Protein AF-A0AAE5TGL4-F1 (afdb_monomer)

Organism: Avibacterium paragallinarum (NCBI:txid728)

Secondary structure (DSSP, 8-state):
---HHHHHHHHHHHHTT-S--TTHHHHHHHTTTTT----HHHHHHHHHHHHHHT--TTTTTEEEEEETTEEEEEE-HHHHHHHHHHSTTEEEEEEEEETTTEEEEEEEETT-SS-EEEEEEHHHH--SSHHHHH-HHHHHHHHHHHHHHHHHHT----

Structure (mmCIF, N/CA/C/O backbone):
data_AF-A0AAE5TGL4-F1
#
_entry.id   AF-A0AAE5TGL4-F1
#
loop_
_atom_site.group_PDB
_atom_site.id
_atom_site.type_symbol
_atom_site.label_atom_id
_atom_site.label_alt_id
_atom_site.label_comp_id
_atom_site.label_asym_id
_atom_site.label_entity_id
_atom_site.label_seq_id
_atom_site.pdbx_PDB_ins_code
_atom_site.Cartn_x
_atom_site.Cartn_y
_atom_site.Cartn_z
_atom_site.occupancy
_atom_site.B_iso_or_equiv
_atom_site.auth_seq_id
_atom_site.auth_comp_id
_atom_site.auth_asym_id
_atom_site.auth_atom_id
_atom_site.pdbx_PDB_model_num
ATOM 1 N N . MET A 1 1 ? -27.652 4.569 21.104 1.00 47.53 1 MET A N 1
ATOM 2 C CA . MET A 1 1 ? -27.140 4.429 19.725 1.00 47.53 1 MET A CA 1
ATOM 3 C C . MET A 1 1 ? -25.639 4.242 19.809 1.00 47.53 1 MET A C 1
ATOM 5 O O . MET A 1 1 ? -24.984 5.103 20.381 1.00 47.53 1 MET A O 1
ATOM 9 N N . THR A 1 2 ? -25.118 3.120 19.321 1.00 63.53 2 THR A N 1
ATOM 10 C CA . THR A 1 2 ? -23.673 2.848 19.286 1.00 63.53 2 THR A CA 1
ATOM 11 C C . THR A 1 2 ? -23.030 3.714 18.207 1.00 63.53 2 THR A C 1
ATOM 13 O O . THR A 1 2 ? -23.541 3.768 17.088 1.00 63.53 2 THR A O 1
ATOM 16 N N . THR A 1 3 ? -21.946 4.422 18.520 1.00 82.38 3 THR A N 1
ATOM 17 C CA . THR A 1 3 ? -21.256 5.259 17.525 1.00 82.38 3 THR A CA 1
ATOM 18 C C . THR A 1 3 ? -20.436 4.398 16.556 1.00 82.38 3 THR A C 1
ATOM 20 O O . THR A 1 3 ? -20.069 3.257 16.862 1.00 82.38 3 THR A O 1
ATOM 23 N N . ALA A 1 4 ? -20.117 4.934 15.371 1.00 81.06 4 ALA A N 1
ATOM 24 C CA . ALA A 1 4 ? -19.224 4.263 14.419 1.00 81.06 4 ALA A CA 1
ATOM 25 C C . ALA A 1 4 ? -17.863 3.943 15.061 1.00 81.06 4 ALA A C 1
ATOM 27 O O . ALA A 1 4 ? -17.344 2.839 14.899 1.00 81.06 4 ALA A O 1
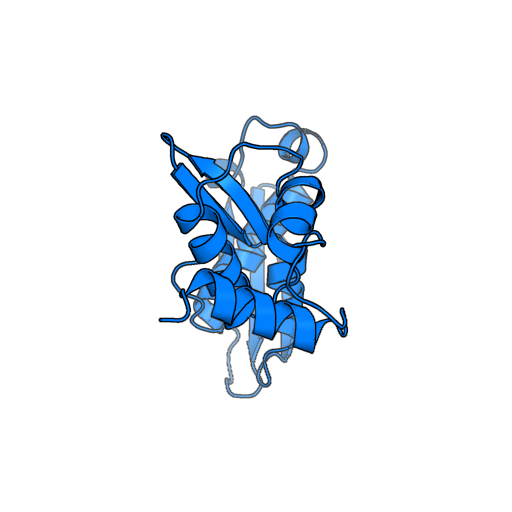ATOM 28 N N . LEU A 1 5 ? -17.347 4.876 15.870 1.00 80.19 5 LEU A N 1
ATOM 29 C CA . LEU A 1 5 ? -16.120 4.698 16.634 1.00 80.19 5 LEU A CA 1
ATOM 30 C C . LEU A 1 5 ? -16.214 3.505 17.594 1.00 80.19 5 LEU A C 1
ATOM 32 O O . LEU A 1 5 ? -15.365 2.627 17.516 1.00 80.19 5 LEU A O 1
ATOM 36 N N . GLN A 1 6 ? -17.269 3.418 18.415 1.00 82.12 6 GLN A N 1
ATOM 37 C CA . GLN A 1 6 ? -17.484 2.288 19.336 1.00 82.12 6 GLN A CA 1
ATOM 38 C C . GLN A 1 6 ? -17.527 0.937 18.606 1.00 82.12 6 GLN A C 1
ATOM 40 O O . GLN A 1 6 ? -16.973 -0.055 19.074 1.00 82.12 6 GLN A O 1
ATOM 45 N N . THR A 1 7 ? -18.158 0.889 17.431 1.00 85.19 7 THR A N 1
ATOM 46 C CA . THR A 1 7 ? -18.231 -0.344 16.633 1.00 85.19 7 THR A CA 1
ATOM 47 C C . THR A 1 7 ? -16.853 -0.763 16.115 1.00 85.19 7 THR A C 1
ATOM 49 O O . THR A 1 7 ? -16.492 -1.937 16.187 1.00 85.19 7 THR A O 1
ATOM 52 N N . LEU A 1 8 ? -16.066 0.185 15.598 1.00 83.19 8 LEU A N 1
ATOM 53 C CA . LEU A 1 8 ? -14.728 -0.086 15.067 1.00 83.19 8 LEU A CA 1
ATOM 54 C C . LEU A 1 8 ? -13.736 -0.460 16.170 1.00 83.19 8 LEU A C 1
ATOM 56 O O . LEU A 1 8 ? -12.926 -1.364 15.976 1.00 83.19 8 LEU A O 1
ATOM 60 N N . THR A 1 9 ? -13.821 0.182 17.335 1.00 82.56 9 THR A N 1
ATOM 61 C CA . THR A 1 9 ? -12.974 -0.144 18.486 1.00 82.56 9 THR A CA 1
ATOM 62 C C . THR A 1 9 ? -13.277 -1.532 19.039 1.00 82.56 9 THR A C 1
ATOM 64 O O . THR A 1 9 ? -12.346 -2.232 19.421 1.00 82.56 9 THR A O 1
ATOM 67 N N . ASN A 1 10 ? -14.543 -1.966 19.029 1.00 85.00 10 ASN A N 1
ATOM 68 C CA . ASN A 1 10 ? -14.915 -3.328 19.429 1.00 85.00 10 ASN A CA 1
ATOM 69 C C . ASN A 1 10 ? -14.336 -4.372 18.471 1.00 85.00 10 ASN A C 1
ATOM 71 O O . ASN A 1 10 ? -13.672 -5.300 18.918 1.00 85.00 10 ASN A O 1
ATOM 75 N N . LYS A 1 11 ? -14.497 -4.178 17.155 1.00 85.38 11 LYS A N 1
ATOM 76 C CA . LYS A 1 11 ? -13.911 -5.077 16.146 1.00 85.38 11 LYS A CA 1
ATOM 77 C C . LYS A 1 11 ? -12.392 -5.178 16.271 1.00 85.38 11 LYS A C 1
ATOM 79 O O . LYS A 1 11 ? -11.831 -6.260 16.127 1.00 85.38 11 LYS A O 1
ATOM 84 N N . LEU A 1 12 ? -11.725 -4.052 16.533 1.00 83.88 12 LEU A N 1
ATOM 85 C CA . LEU A 1 12 ? -10.281 -4.031 16.751 1.00 83.88 12 LEU A CA 1
ATOM 86 C C . LEU A 1 12 ? -9.905 -4.795 18.029 1.00 83.88 12 LEU A C 1
ATOM 88 O O . LEU A 1 12 ? -8.999 -5.622 17.992 1.00 83.88 12 LEU A O 1
ATOM 92 N N . ALA A 1 13 ? -10.617 -4.556 19.134 1.00 85.00 13 ALA A N 1
ATOM 93 C CA . ALA A 1 13 ? -10.385 -5.244 20.402 1.00 85.00 13 ALA A CA 1
ATOM 94 C C . ALA A 1 13 ? -10.566 -6.763 20.278 1.00 85.00 13 ALA A C 1
ATOM 96 O O . ALA A 1 13 ? -9.734 -7.508 20.786 1.00 85.00 13 ALA A O 1
ATOM 97 N N . GLU A 1 14 ? -11.611 -7.217 19.582 1.00 86.31 14 GLU A N 1
ATOM 98 C CA . GLU A 1 14 ? -11.853 -8.637 19.305 1.00 86.31 14 GLU A CA 1
ATOM 99 C C . GLU A 1 14 ? -10.725 -9.238 18.464 1.00 86.31 14 GLU A C 1
ATOM 101 O O . GLU A 1 14 ? -10.176 -10.277 18.819 1.00 86.31 14 GLU A O 1
ATOM 106 N N . ARG A 1 15 ? -10.324 -8.558 17.383 1.00 84.75 15 ARG A N 1
ATOM 107 C CA . ARG A 1 15 ? -9.265 -9.034 16.483 1.00 84.75 15 ARG A CA 1
ATOM 108 C C . ARG A 1 15 ? -7.915 -9.215 17.179 1.00 84.75 15 ARG A C 1
ATOM 110 O O . ARG A 1 15 ? -7.162 -10.106 16.800 1.00 84.75 15 ARG A O 1
ATOM 117 N N . PHE A 1 16 ? -7.589 -8.340 18.124 1.00 84.56 16 PHE A N 1
ATOM 118 C CA . PHE A 1 16 ? -6.323 -8.369 18.861 1.00 84.56 16 PHE A CA 1
ATOM 119 C C . PHE A 1 16 ? -6.466 -8.947 20.274 1.00 84.56 16 PHE A C 1
ATOM 121 O O . PHE A 1 16 ? -5.559 -8.779 21.085 1.00 84.56 16 PHE A O 1
ATOM 128 N N . GLU A 1 17 ? -7.593 -9.606 20.568 1.00 84.25 17 GLU A N 1
ATOM 129 C CA . GLU A 1 17 ? -7.850 -10.308 21.832 1.00 84.25 17 GLU A CA 1
ATOM 130 C C . GLU A 1 17 ? -7.629 -9.434 23.084 1.00 84.25 17 GLU A C 1
ATOM 132 O O . GLU A 1 17 ? -7.169 -9.889 24.128 1.00 84.25 17 GLU A O 1
ATOM 137 N N . MET A 1 18 ? -7.981 -8.147 23.006 1.00 80.75 18 MET A N 1
ATOM 138 C CA . MET A 1 18 ? -7.714 -7.167 24.071 1.00 80.75 18 MET A CA 1
ATOM 139 C C . MET A 1 18 ? -8.663 -7.273 25.275 1.00 80.75 18 MET A C 1
ATOM 141 O O . MET A 1 18 ? -8.493 -6.562 26.266 1.00 80.75 18 MET A O 1
ATOM 145 N N . GLY A 1 19 ? -9.692 -8.118 25.193 1.00 77.50 19 GLY A N 1
ATOM 146 C CA . GLY A 1 19 ? -10.699 -8.328 26.237 1.00 77.50 19 GLY A CA 1
ATOM 147 C C . GLY A 1 19 ? -11.728 -7.197 26.370 1.00 77.50 19 GLY A C 1
ATOM 148 O O . GLY A 1 19 ? -12.923 -7.474 26.380 1.00 77.50 19 GLY A O 1
ATOM 149 N N . SER A 1 20 ? -11.298 -5.931 26.436 1.00 76.38 20 SER A N 1
ATOM 150 C CA . SER A 1 20 ? -12.179 -4.754 26.509 1.00 76.38 20 SER A CA 1
ATOM 151 C C . SER A 1 20 ? -11.736 -3.644 25.553 1.00 76.38 20 SER A C 1
ATOM 153 O O . SER A 1 20 ? -10.548 -3.373 25.383 1.00 76.38 20 SER A O 1
ATOM 155 N N . SER A 1 21 ? -12.712 -2.968 24.947 1.00 78.62 21 SER A N 1
ATOM 156 C CA . SER A 1 21 ? -12.516 -1.803 24.076 1.00 78.62 21 SER A CA 1
ATOM 157 C C . SER A 1 21 ? -12.608 -0.462 24.813 1.00 78.62 21 SER A C 1
ATOM 159 O O . SER A 1 21 ? -12.386 0.582 24.200 1.00 78.62 21 SER A O 1
ATOM 161 N N . GLU A 1 22 ? -12.914 -0.468 26.115 1.00 78.06 22 GLU A N 1
ATOM 162 C CA . GLU A 1 22 ? -13.256 0.735 26.888 1.00 78.06 22 GLU A CA 1
ATOM 163 C C . GLU A 1 22 ? -12.133 1.784 26.891 1.00 78.06 22 GLU A C 1
ATOM 165 O O . GLU A 1 22 ? -12.390 2.973 26.711 1.00 78.06 22 GLU A O 1
ATOM 170 N N . ASN A 1 23 ? -10.879 1.332 27.001 1.00 79.12 23 ASN A N 1
ATOM 171 C CA . ASN A 1 23 ? -9.690 2.193 27.002 1.00 79.12 23 ASN A CA 1
ATOM 172 C C . ASN A 1 23 ? -8.981 2.268 25.642 1.00 79.12 23 ASN A C 1
ATOM 174 O O . ASN A 1 23 ? -7.934 2.903 25.509 1.00 79.12 23 ASN A O 1
ATOM 178 N N . LEU A 1 24 ? -9.520 1.601 24.621 1.00 82.56 24 LEU A N 1
ATOM 179 C CA . LEU A 1 24 ? -8.851 1.438 23.336 1.00 82.56 24 LEU A CA 1
ATOM 180 C C . LEU A 1 24 ? -8.636 2.771 22.591 1.00 82.56 24 LEU A C 1
ATOM 182 O O . LEU A 1 24 ? -7.538 2.963 22.063 1.00 82.56 24 LEU A O 1
ATOM 186 N N . PRO A 1 25 ? -9.581 3.736 22.585 1.00 81.00 25 PRO A N 1
ATOM 187 C CA . PRO A 1 25 ? -9.326 5.069 22.037 1.00 81.00 2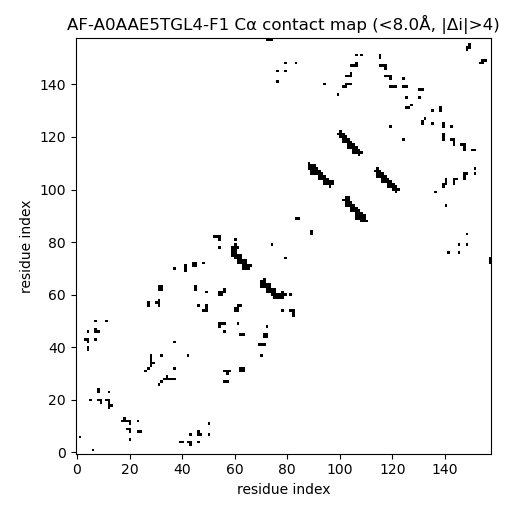5 PRO A CA 1
ATOM 188 C C . PRO A 1 25 ? -8.148 5.785 22.711 1.00 81.00 25 PRO A C 1
ATOM 190 O O . PRO A 1 25 ? -7.320 6.387 22.030 1.00 81.00 25 PRO A O 1
ATOM 193 N N . GLN A 1 26 ? -8.039 5.701 24.039 1.00 81.94 26 GLN A N 1
ATOM 194 C CA . GLN A 1 26 ? -6.967 6.319 24.821 1.00 81.94 26 GLN A CA 1
ATOM 195 C C . GLN A 1 26 ? -5.627 5.644 24.532 1.00 81.94 26 GLN A C 1
ATOM 197 O O . GLN A 1 26 ? -4.629 6.329 24.303 1.00 81.94 26 GLN A O 1
ATOM 202 N N . THR A 1 27 ? -5.605 4.310 24.470 1.00 83.19 27 THR A N 1
ATOM 203 C CA . THR A 1 27 ? -4.416 3.548 24.081 1.00 83.19 27 THR A CA 1
ATOM 204 C C . THR A 1 27 ? -3.962 3.922 22.675 1.00 83.19 27 THR A C 1
ATOM 206 O O . THR A 1 27 ? -2.773 4.171 22.476 1.00 83.19 27 THR A O 1
ATOM 209 N N . LEU A 1 28 ? -4.878 4.021 21.706 1.00 81.94 28 LEU A N 1
ATOM 210 C CA . LEU A 1 28 ? -4.559 4.460 20.346 1.00 81.94 28 LEU A CA 1
ATOM 211 C C . LEU A 1 28 ? -3.973 5.875 20.343 1.00 81.94 28 LEU A C 1
ATOM 213 O O . LEU A 1 28 ? -2.913 6.080 19.753 1.00 81.94 28 LEU A O 1
ATOM 217 N N . MET A 1 29 ? -4.595 6.832 21.040 1.00 81.06 29 MET A N 1
ATOM 218 C CA . MET A 1 29 ? -4.074 8.203 21.139 1.00 81.06 29 MET A CA 1
ATOM 219 C C . MET A 1 29 ? -2.648 8.240 21.702 1.00 81.06 29 MET A C 1
ATOM 221 O O . MET A 1 29 ? -1.773 8.894 21.132 1.00 81.06 29 MET A O 1
ATOM 225 N N . ALA A 1 30 ? -2.393 7.505 22.787 1.00 78.88 30 ALA A N 1
ATOM 226 C CA . ALA A 1 30 ? -1.088 7.475 23.443 1.00 78.88 30 ALA A CA 1
ATOM 227 C C . ALA A 1 30 ? 0.003 6.798 22.595 1.00 78.88 30 ALA A C 1
ATOM 229 O O . ALA A 1 30 ? 1.173 7.159 22.698 1.00 78.88 30 ALA A O 1
ATOM 230 N N . THR A 1 31 ? -0.366 5.830 21.752 1.00 80.00 31 THR A N 1
ATOM 231 C CA . THR A 1 31 ? 0.592 4.986 21.021 1.00 80.00 31 THR A CA 1
ATOM 232 C C . THR A 1 31 ? 0.589 5.269 19.518 1.00 80.00 31 THR A C 1
ATOM 234 O O . THR A 1 31 ? 1.502 5.931 19.023 1.00 80.00 31 THR A O 1
ATOM 237 N N . ALA A 1 32 ? -0.447 4.834 18.797 1.00 77.75 32 ALA A N 1
ATOM 238 C CA . ALA A 1 32 ? -0.591 4.971 17.346 1.00 77.75 32 ALA A CA 1
ATOM 239 C C . ALA A 1 32 ? -0.533 6.436 16.871 1.00 77.75 32 ALA A C 1
ATOM 241 O O . ALA A 1 32 ? 0.082 6.737 15.848 1.00 77.75 32 ALA A O 1
ATOM 242 N N . PHE A 1 33 ? -1.109 7.361 17.646 1.00 75.88 33 PHE A N 1
ATOM 243 C CA . PHE A 1 33 ? -1.116 8.797 17.334 1.00 75.88 33 PHE A CA 1
ATOM 244 C C . PHE A 1 33 ? -0.058 9.606 18.095 1.00 75.88 33 PHE A C 1
ATOM 246 O O . PHE A 1 33 ? 0.020 10.822 17.928 1.00 75.88 33 PHE A O 1
ATOM 253 N N . ARG A 1 34 ? 0.777 8.954 18.918 1.00 75.62 34 ARG A N 1
ATOM 254 C CA . ARG A 1 34 ? 1.903 9.570 19.650 1.00 75.62 34 ARG A CA 1
ATOM 255 C C . ARG A 1 34 ? 1.525 10.843 20.424 1.00 75.62 34 ARG A C 1
ATOM 257 O O . ARG A 1 34 ? 2.285 11.810 20.439 1.00 75.62 34 ARG A 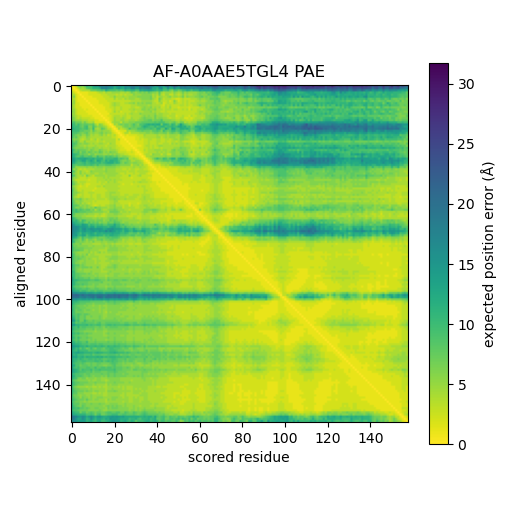O 1
ATOM 264 N N . GLY A 1 35 ? 0.342 10.859 21.034 1.00 67.00 35 GLY A N 1
ATOM 265 C CA . GLY A 1 35 ? -0.146 11.986 21.830 1.00 67.00 35 GLY A CA 1
ATOM 266 C C . GLY A 1 35 ? -0.609 13.201 21.019 1.00 67.00 35 GLY A C 1
ATOM 267 O O . GLY A 1 35 ? -0.781 14.274 21.592 1.00 67.00 35 GLY A O 1
ATOM 268 N N . GLN A 1 36 ? -0.812 13.071 19.703 1.00 72.50 36 GLN A N 1
ATOM 269 C CA . GLN A 1 36 ? -1.447 14.125 18.910 1.00 72.50 36 GLN A CA 1
ATOM 270 C C . GLN A 1 36 ? -2.931 14.268 19.277 1.00 72.50 36 GLN A C 1
ATOM 272 O O . GLN A 1 36 ? -3.629 13.274 19.483 1.00 72.50 36 GLN A O 1
ATOM 277 N N . ASN A 1 37 ? -3.423 15.511 19.317 1.00 72.88 37 ASN A N 1
ATOM 278 C CA . ASN A 1 37 ? -4.848 15.789 19.492 1.00 72.88 37 ASN A CA 1
ATOM 279 C C . ASN A 1 37 ? -5.603 15.405 18.215 1.00 72.88 37 ASN A C 1
ATOM 281 O O . ASN A 1 37 ? -5.540 16.109 17.208 1.00 72.88 37 ASN A O 1
ATOM 285 N N . VAL A 1 38 ? -6.302 14.276 18.278 1.00 77.31 38 VAL A N 1
ATOM 286 C CA . VAL A 1 38 ? -7.041 13.669 17.169 1.00 77.31 38 VAL A CA 1
ATOM 287 C C . VAL A 1 38 ? -8.527 13.717 17.491 1.00 77.31 38 VAL A C 1
ATOM 289 O O . VAL A 1 38 ? -8.938 13.294 18.571 1.00 77.31 38 VAL A O 1
ATOM 292 N N . SER A 1 39 ? -9.348 14.226 16.572 1.00 82.75 39 SER A N 1
ATOM 293 C CA . SER A 1 39 ? -10.800 14.220 16.774 1.00 82.75 39 SE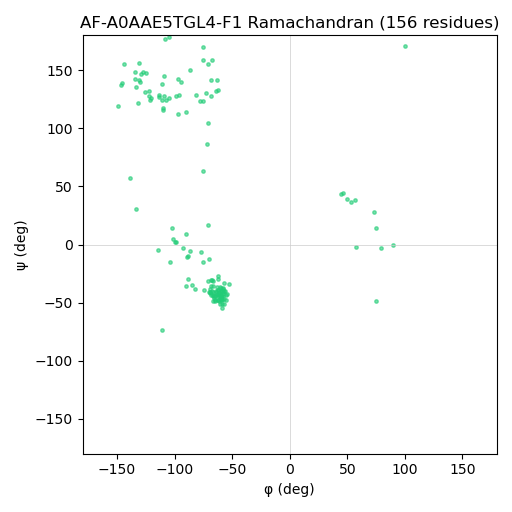R A CA 1
ATOM 294 C C . SER A 1 39 ? -11.373 12.795 16.670 1.00 82.75 39 SER A C 1
ATOM 296 O O . SER A 1 39 ? -10.804 11.945 15.976 1.00 82.75 39 SER A O 1
ATOM 298 N N . PRO A 1 40 ? -12.530 12.505 17.295 1.00 82.44 40 PRO A N 1
ATOM 299 C CA . PRO A 1 40 ? -13.207 11.217 17.128 1.00 82.44 40 PRO A CA 1
ATOM 300 C C . PRO A 1 40 ? -13.457 10.836 15.658 1.00 82.44 40 PRO A C 1
ATOM 302 O O . PRO A 1 40 ? -13.357 9.661 15.300 1.00 82.44 40 PRO A O 1
ATOM 305 N N . ASP A 1 41 ? -13.716 11.816 14.790 1.00 83.12 41 ASP A N 1
ATOM 306 C CA . ASP A 1 41 ? -13.934 11.595 13.355 1.00 83.12 41 ASP A CA 1
ATOM 307 C C . ASP A 1 41 ? -12.643 11.181 12.638 1.00 83.12 41 ASP A C 1
ATOM 309 O O . ASP A 1 41 ? -12.642 10.264 11.817 1.00 83.12 41 ASP A O 1
ATOM 313 N N . GLN A 1 42 ? -11.517 11.803 12.992 1.00 82.44 42 GLN A N 1
ATOM 314 C CA . GLN A 1 42 ? -10.197 11.452 12.463 1.00 82.44 42 GLN A CA 1
ATOM 315 C C . GLN A 1 42 ? -9.756 10.052 12.914 1.00 82.44 42 GLN A C 1
ATOM 317 O O . GLN A 1 42 ? -9.237 9.272 12.114 1.00 82.44 42 GLN A O 1
ATOM 322 N N . MET A 1 43 ? -10.012 9.710 14.181 1.00 85.25 43 MET A N 1
ATOM 323 C CA . MET A 1 43 ? -9.808 8.363 14.723 1.00 85.25 43 MET A CA 1
ATOM 324 C C . MET A 1 43 ? -10.649 7.336 13.957 1.00 85.25 43 MET A C 1
ATOM 326 O O . MET A 1 43 ? -10.147 6.293 13.540 1.00 85.25 43 MET A O 1
ATOM 330 N N . THR A 1 44 ? -11.923 7.659 13.724 1.00 86.25 44 THR A N 1
ATOM 331 C CA . THR A 1 44 ? -12.846 6.819 12.954 1.00 86.25 44 THR A CA 1
ATOM 332 C C . THR A 1 44 ? -12.322 6.599 11.537 1.00 86.25 44 THR A C 1
ATOM 334 O O . THR A 1 44 ? -12.267 5.456 11.094 1.00 86.25 44 THR A O 1
ATOM 337 N N . ALA A 1 45 ? -11.862 7.647 10.846 1.00 84.88 45 ALA A N 1
ATOM 338 C CA . ALA A 1 45 ? -11.310 7.533 9.496 1.00 84.88 45 ALA A CA 1
ATOM 339 C C . ALA A 1 45 ? -10.105 6.575 9.425 1.00 84.88 45 ALA A C 1
ATOM 341 O O . ALA A 1 45 ? -10.056 5.722 8.537 1.00 84.88 45 ALA A O 1
ATOM 342 N N . LEU A 1 46 ? -9.169 6.655 10.381 1.00 87.94 46 LEU A N 1
ATOM 343 C CA . LEU A 1 46 ? -8.041 5.717 10.461 1.00 87.94 46 LEU A CA 1
ATOM 344 C C . LEU A 1 46 ? -8.526 4.278 10.673 1.00 87.94 46 LEU A C 1
ATOM 346 O O . LEU A 1 46 ? -8.091 3.369 9.966 1.00 87.94 46 LEU A O 1
ATOM 350 N N . LEU A 1 47 ? -9.431 4.070 11.632 1.00 87.94 47 LEU A N 1
ATOM 351 C CA . LEU A 1 47 ? -9.925 2.739 11.978 1.00 87.94 47 LEU A CA 1
ATOM 352 C C . LEU A 1 47 ? -10.771 2.110 10.867 1.00 87.94 47 LEU A C 1
ATOM 354 O O . LEU A 1 47 ? -10.735 0.892 10.712 1.00 87.94 47 LEU A O 1
ATOM 358 N N . VAL A 1 48 ? -11.485 2.906 10.066 1.00 88.50 48 VAL A N 1
ATOM 359 C CA . VAL A 1 48 ? -12.191 2.415 8.872 1.00 88.50 48 VAL A CA 1
ATOM 360 C C . VAL A 1 48 ? -11.196 1.809 7.883 1.00 88.50 48 VAL A C 1
ATOM 362 O O . VAL A 1 48 ? -11.372 0.659 7.483 1.00 88.50 48 VAL A O 1
ATOM 365 N N . VAL A 1 49 ? -10.129 2.538 7.537 1.00 88.19 49 VAL A N 1
ATOM 366 C CA . VAL A 1 49 ? -9.104 2.058 6.593 1.00 88.19 49 VAL A CA 1
ATOM 367 C C . VAL A 1 49 ? -8.359 0.851 7.160 1.00 88.19 49 VAL A C 1
ATOM 369 O O . VAL A 1 49 ? -8.180 -0.150 6.462 1.00 88.19 49 VAL A O 1
ATOM 372 N N . ALA A 1 50 ? -7.977 0.912 8.439 1.00 89.44 50 ALA A N 1
ATOM 373 C CA . ALA A 1 50 ? -7.305 -0.190 9.114 1.00 89.44 50 ALA A CA 1
ATOM 374 C C . ALA A 1 50 ? -8.171 -1.456 9.118 1.00 89.44 50 ALA A C 1
ATOM 376 O O . ALA A 1 50 ? -7.693 -2.533 8.776 1.00 89.44 50 ALA A O 1
ATOM 377 N N . ASN A 1 51 ? -9.464 -1.335 9.423 1.00 89.06 51 ASN A N 1
ATO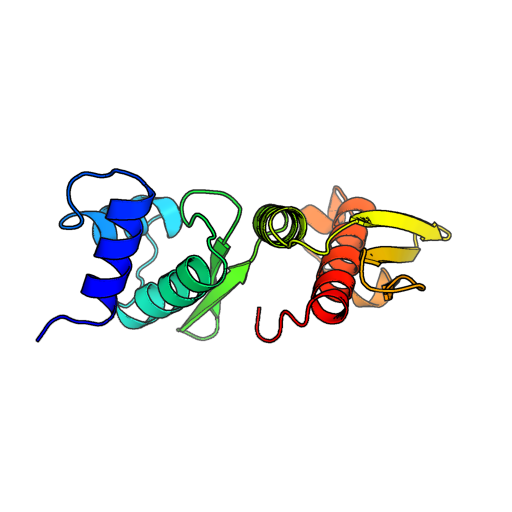M 378 C CA . ASN A 1 51 ? -10.372 -2.474 9.426 1.00 89.06 51 ASN A CA 1
ATOM 379 C C . ASN A 1 51 ? -10.634 -3.019 8.010 1.00 89.06 51 ASN A C 1
ATOM 381 O O . ASN A 1 51 ? -10.643 -4.234 7.830 1.00 89.06 51 ASN A O 1
ATOM 385 N N . GLN A 1 52 ? -10.812 -2.152 7.008 1.00 87.75 52 GLN A N 1
ATOM 386 C CA . GLN A 1 52 ? -11.067 -2.554 5.618 1.00 87.75 52 GLN A CA 1
ATOM 387 C C . GLN A 1 52 ? -9.920 -3.378 5.023 1.00 87.75 52 GLN A C 1
ATOM 389 O O . GLN A 1 52 ? -10.166 -4.358 4.324 1.00 87.75 52 GLN A O 1
ATOM 394 N N . HIS A 1 53 ? -8.678 -2.988 5.307 1.00 88.69 53 HIS A N 1
ATOM 395 C CA . HIS A 1 53 ? -7.481 -3.645 4.771 1.00 88.69 53 HIS A CA 1
ATOM 396 C C . HIS A 1 53 ? -6.800 -4.579 5.771 1.00 88.69 53 HIS A C 1
ATOM 398 O O . HIS A 1 53 ? -5.734 -5.124 5.501 1.00 88.69 53 HIS A O 1
ATOM 404 N N . GLY A 1 54 ? -7.411 -4.754 6.939 1.00 88.88 54 GLY A N 1
ATOM 405 C CA . GLY A 1 54 ? -6.886 -5.562 8.019 1.00 88.88 54 GLY A CA 1
ATOM 406 C C . GLY A 1 54 ? -5.495 -5.163 8.505 1.00 88.88 54 GLY A C 1
ATOM 407 O O . GLY A 1 54 ? -4.705 -6.046 8.832 1.00 88.88 54 GLY A O 1
ATOM 408 N N . LEU A 1 55 ? -5.226 -3.862 8.559 1.00 91.50 55 LEU A N 1
ATOM 409 C CA . LEU A 1 55 ? -3.968 -3.283 9.012 1.00 91.50 55 LEU A CA 1
ATOM 410 C C . LEU A 1 55 ? -3.959 -3.080 10.528 1.00 91.50 55 LEU A C 1
ATOM 412 O O . LEU A 1 55 ? -4.990 -2.809 11.149 1.00 91.50 55 LEU A O 1
ATOM 416 N N . ASN A 1 56 ? -2.772 -3.158 11.116 1.00 88.19 56 ASN A N 1
ATOM 417 C CA . ASN A 1 56 ? -2.548 -2.963 12.537 1.00 88.19 56 ASN A CA 1
ATOM 418 C C . ASN A 1 56 ? -2.086 -1.518 12.843 1.00 88.19 56 ASN A C 1
ATOM 420 O O . ASN A 1 56 ? -0.951 -1.160 12.507 1.00 88.19 56 ASN A O 1
ATOM 424 N N . PRO A 1 57 ? -2.906 -0.701 13.538 1.00 86.81 57 PRO A N 1
ATOM 425 C CA . PRO A 1 57 ? -2.597 0.702 13.835 1.00 86.81 57 PRO A CA 1
ATOM 426 C C . PRO A 1 57 ? -1.471 0.907 14.861 1.00 86.81 57 PRO A C 1
ATOM 428 O O . PRO A 1 57 ? -0.979 2.023 14.998 1.00 86.81 57 PRO A O 1
ATOM 431 N N . TRP A 1 58 ? -1.043 -0.136 15.579 1.00 85.56 58 TRP A N 1
ATOM 432 C CA . TRP A 1 58 ? 0.108 -0.070 16.492 1.00 85.56 58 TRP A CA 1
ATOM 433 C C . TRP A 1 58 ? 1.443 -0.378 15.818 1.00 85.56 58 TRP A C 1
ATOM 435 O O . TRP A 1 58 ? 2.501 -0.198 16.420 1.00 85.56 58 TRP A O 1
ATOM 445 N N . THR A 1 59 ? 1.405 -0.851 14.576 1.00 83.56 59 THR A N 1
ATOM 446 C CA . THR A 1 59 ? 2.598 -1.208 13.807 1.00 83.56 59 THR A CA 1
ATOM 447 C C . THR A 1 59 ? 2.840 -0.198 12.693 1.00 83.56 59 THR A C 1
ATOM 449 O O . THR A 1 59 ? 2.039 0.701 12.452 1.00 83.56 59 THR A O 1
ATOM 452 N N . ASN A 1 60 ? 3.938 -0.366 11.960 1.00 83.88 60 ASN A N 1
ATOM 453 C CA . ASN A 1 60 ? 4.297 0.475 10.819 1.00 83.88 60 ASN A CA 1
ATOM 454 C C . ASN A 1 60 ? 3.406 0.270 9.569 1.00 83.88 60 ASN A C 1
ATOM 456 O O . ASN A 1 60 ? 3.771 0.658 8.456 1.00 83.88 60 ASN A O 1
ATOM 460 N N . GLU A 1 61 ? 2.238 -0.352 9.740 1.00 89.31 61 GLU A N 1
ATOM 461 C CA . GLU A 1 61 ? 1.312 -0.693 8.667 1.00 89.31 61 GLU A CA 1
ATOM 462 C C . GLU A 1 61 ? 0.409 0.481 8.258 1.00 89.31 61 GLU A C 1
ATOM 464 O O . GLU A 1 61 ? 0.163 0.675 7.067 1.00 89.31 61 GLU A O 1
ATOM 469 N N . ILE A 1 62 ? -0.051 1.303 9.206 1.00 90.12 62 ILE A N 1
ATOM 470 C CA . ILE A 1 62 ? -0.888 2.476 8.926 1.00 90.12 62 ILE A CA 1
ATOM 471 C C . ILE A 1 62 ? -0.584 3.608 9.907 1.00 90.12 62 ILE A C 1
ATOM 473 O O . ILE A 1 62 ? -0.411 3.388 11.102 1.00 90.12 62 ILE A O 1
ATOM 477 N N . TYR A 1 63 ? -0.538 4.833 9.395 1.00 85.06 63 TYR A N 1
ATOM 478 C CA . TYR A 1 63 ? -0.229 6.030 10.164 1.00 85.06 63 TYR A CA 1
ATOM 479 C C . TYR A 1 63 ? -1.296 7.097 9.982 1.00 85.06 63 TYR A C 1
ATOM 481 O O . TYR A 1 63 ? -1.865 7.262 8.905 1.00 85.06 63 TYR A O 1
ATOM 489 N N . ALA A 1 64 ? -1.493 7.887 11.025 1.00 84.06 64 ALA A N 1
ATOM 490 C CA . ALA A 1 64 ? -2.257 9.117 10.981 1.00 84.06 64 ALA A CA 1
ATOM 491 C C . ALA A 1 64 ? -1.333 10.292 10.649 1.00 84.06 64 ALA A C 1
ATOM 493 O O . ALA A 1 64 ? -0.450 10.628 11.437 1.00 84.06 64 ALA A O 1
ATOM 494 N N . PHE A 1 65 ? -1.515 10.909 9.480 1.00 80.69 65 PHE A N 1
ATOM 495 C CA . PHE A 1 65 ? -0.694 12.039 9.056 1.00 80.69 65 PHE A CA 1
ATOM 496 C C . PHE A 1 65 ? -1.486 13.351 9.120 1.00 80.69 65 PHE A C 1
ATOM 498 O O . PHE A 1 65 ? -2.535 13.445 8.478 1.00 80.69 65 PHE A O 1
ATOM 505 N N . PRO A 1 66 ? -1.009 14.378 9.846 1.00 75.25 66 PRO A N 1
ATOM 506 C CA . PRO A 1 66 ? -1.651 15.688 9.857 1.00 75.25 66 PRO A CA 1
ATOM 507 C C . PRO A 1 66 ? -1.653 16.326 8.461 1.00 75.25 66 PRO A C 1
ATOM 509 O O . PRO A 1 66 ? -0.620 16.363 7.791 1.00 75.25 66 PRO A O 1
ATOM 512 N N . ASN A 1 67 ? -2.796 16.854 8.028 1.00 76.44 67 ASN A N 1
ATOM 513 C CA . ASN A 1 67 ? -2.939 17.576 6.765 1.00 76.44 67 ASN A CA 1
ATOM 514 C C . ASN A 1 67 ? -4.029 18.654 6.873 1.00 76.44 67 ASN A C 1
ATOM 516 O O . ASN A 1 67 ? -5.185 18.321 7.111 1.00 76.44 67 ASN A O 1
ATOM 520 N N . ASN A 1 68 ? -3.678 19.931 6.678 1.00 73.44 68 ASN A N 1
ATOM 521 C CA . ASN A 1 68 ? -4.608 21.074 6.638 1.00 73.44 68 ASN A CA 1
ATOM 522 C C . ASN A 1 68 ? -5.661 21.103 7.770 1.00 73.44 68 ASN A C 1
ATOM 524 O O . ASN A 1 68 ? -6.842 21.330 7.523 1.00 73.44 68 ASN A O 1
ATOM 528 N N . GLY A 1 69 ? -5.250 20.840 9.016 1.00 69.50 69 GLY A N 1
ATOM 529 C CA . GLY A 1 69 ? -6.156 20.793 10.178 1.00 69.50 69 GLY A CA 1
ATOM 530 C C . GLY A 1 69 ? -6.960 19.490 10.321 1.00 69.50 69 GLY A C 1
ATOM 531 O O . GLY A 1 69 ? -7.677 19.312 11.302 1.00 69.50 69 GLY A O 1
ATOM 532 N N . GLY A 1 70 ? -6.813 18.566 9.371 1.00 71.06 70 GLY A N 1
ATOM 533 C CA . GLY A 1 70 ? -7.310 17.195 9.397 1.00 71.06 70 GLY A CA 1
ATOM 534 C C . GLY A 1 70 ? -6.208 16.160 9.656 1.00 71.06 70 GLY A C 1
ATOM 535 O O . GLY A 1 70 ? -5.024 16.488 9.744 1.00 71.06 70 GLY A O 1
ATOM 536 N N . ILE A 1 71 ? -6.599 14.887 9.715 1.00 75.62 71 ILE A N 1
ATOM 537 C CA . ILE A 1 71 ? -5.689 13.738 9.685 1.00 75.62 71 ILE A CA 1
ATOM 538 C C . ILE A 1 71 ? -6.083 12.859 8.508 1.00 75.62 71 ILE A C 1
ATOM 540 O O . ILE A 1 71 ? -7.258 12.544 8.331 1.00 75.62 71 ILE A O 1
ATOM 544 N N . VAL A 1 72 ? -5.091 12.461 7.718 1.00 81.25 72 VAL A N 1
ATOM 545 C CA . VAL A 1 72 ? -5.251 11.531 6.603 1.00 81.25 72 VAL A CA 1
ATOM 546 C C . VAL A 1 72 ? -4.593 10.202 6.981 1.00 81.25 72 VAL A C 1
ATOM 548 O O . VAL A 1 72 ? -3.425 10.204 7.383 1.00 81.25 72 VAL A O 1
ATOM 551 N N . PRO A 1 73 ? -5.306 9.069 6.869 1.00 84.06 73 PRO A N 1
ATOM 552 C CA . PRO A 1 73 ? -4.702 7.757 7.035 1.00 84.06 73 PRO A CA 1
ATOM 553 C C . PRO A 1 73 ? -3.750 7.465 5.870 1.00 84.06 73 PRO A C 1
ATOM 555 O O . PRO A 1 73 ? -4.125 7.576 4.705 1.00 84.06 73 PRO A O 1
ATOM 558 N N . ILE A 1 74 ? -2.512 7.090 6.180 1.00 87.69 74 ILE A N 1
ATOM 559 C CA . ILE A 1 74 ? -1.490 6.718 5.200 1.00 87.69 74 ILE A CA 1
ATOM 560 C C . ILE A 1 74 ? -1.032 5.295 5.488 1.00 87.69 74 ILE A C 1
ATOM 562 O O . ILE A 1 74 ? -0.549 5.001 6.580 1.00 87.69 74 ILE A O 1
ATOM 566 N N . VAL A 1 75 ? -1.130 4.422 4.488 1.00 91.38 75 VAL A N 1
ATOM 567 C CA . VAL A 1 75 ? -0.621 3.050 4.574 1.00 91.38 75 VAL A CA 1
ATOM 568 C C . VAL A 1 75 ? 0.898 3.055 4.387 1.00 91.38 75 VAL A C 1
ATOM 570 O O . VAL A 1 75 ? 1.423 3.576 3.397 1.00 91.38 75 VAL A O 1
ATOM 573 N N . GLY A 1 76 ? 1.607 2.499 5.368 1.00 91.44 76 GLY A N 1
ATOM 574 C CA . GLY A 1 76 ? 3.058 2.346 5.354 1.00 91.44 76 GLY A CA 1
ATOM 575 C C . GLY A 1 76 ? 3.517 1.224 4.425 1.00 91.44 76 GLY A C 1
ATOM 576 O O . GLY A 1 76 ? 2.717 0.428 3.937 1.00 91.44 76 GLY A O 1
ATOM 577 N N . VAL A 1 77 ? 4.828 1.128 4.186 1.00 92.69 77 VAL A N 1
ATOM 578 C CA . VAL A 1 77 ? 5.388 0.072 3.322 1.00 92.69 77 VAL A CA 1
ATOM 579 C C . VAL A 1 77 ? 5.072 -1.333 3.848 1.00 92.69 77 VAL A C 1
ATOM 581 O O . VAL A 1 77 ? 4.759 -2.217 3.054 1.00 92.69 77 VAL A O 1
ATOM 584 N N . ASP A 1 78 ? 5.083 -1.515 5.171 1.00 91.62 78 ASP A N 1
ATOM 585 C CA . ASP A 1 78 ? 4.762 -2.793 5.810 1.00 91.62 78 ASP A CA 1
ATOM 586 C C . ASP A 1 78 ? 3.278 -3.135 5.632 1.00 91.62 78 ASP A C 1
ATOM 588 O O . ASP A 1 78 ? 2.936 -4.285 5.374 1.00 91.62 78 ASP A O 1
ATOM 592 N N . GLY A 1 79 ? 2.403 -2.124 5.651 1.00 93.69 79 GLY A N 1
ATOM 593 C CA . GLY A 1 79 ? 0.975 -2.292 5.385 1.00 93.69 79 GLY A CA 1
ATOM 594 C C . GLY A 1 79 ? 0.712 -2.703 3.940 1.00 93.69 79 GLY A C 1
ATOM 595 O O . GLY A 1 79 ? -0.034 -3.644 3.694 1.00 93.69 79 GLY A O 1
ATOM 596 N N . TRP A 1 80 ? 1.393 -2.075 2.978 1.00 95.12 80 TRP A N 1
ATOM 597 C CA . TRP A 1 80 ? 1.337 -2.500 1.576 1.00 95.12 80 TRP A CA 1
ATOM 598 C C . TRP A 1 80 ? 1.859 -3.923 1.382 1.00 95.12 80 TRP A C 1
ATOM 600 O O . TRP A 1 80 ? 1.237 -4.709 0.672 1.00 95.12 80 TRP A O 1
ATOM 610 N N . SER A 1 81 ? 2.977 -4.265 2.028 1.00 93.75 81 SER A N 1
ATOM 611 C CA . SER A 1 81 ? 3.531 -5.619 1.996 1.00 93.75 81 SER A CA 1
ATOM 612 C C . SER A 1 81 ? 2.525 -6.638 2.528 1.00 93.75 81 SER A C 1
ATOM 614 O O . SER A 1 81 ? 2.263 -7.643 1.869 1.00 93.75 81 SER A O 1
ATOM 616 N N . ARG A 1 82 ? 1.901 -6.355 3.675 1.00 93.31 82 ARG A N 1
ATOM 617 C CA . ARG A 1 82 ? 0.860 -7.200 4.258 1.00 93.31 82 ARG A CA 1
ATOM 618 C C . ARG A 1 82 ? -0.323 -7.375 3.310 1.00 93.31 82 ARG A C 1
ATOM 620 O O . ARG A 1 82 ? -0.659 -8.504 2.979 1.00 93.31 82 ARG A O 1
ATOM 627 N N . ILE A 1 83 ? -0.914 -6.273 2.843 1.00 93.94 83 ILE A N 1
ATOM 628 C CA . ILE A 1 83 ? -2.088 -6.294 1.960 1.00 93.94 83 ILE A CA 1
ATOM 629 C C . ILE A 1 83 ? -1.822 -7.149 0.712 1.00 93.94 83 ILE A C 1
ATOM 631 O O . ILE A 1 83 ? -2.692 -7.911 0.295 1.00 93.94 83 ILE A O 1
ATOM 635 N N . MET A 1 84 ? -0.637 -7.024 0.105 1.00 95.06 84 MET A N 1
ATOM 636 C CA . MET A 1 84 ? -0.272 -7.836 -1.057 1.00 95.06 84 MET A CA 1
ATOM 637 C C . MET A 1 84 ? -0.126 -9.316 -0.698 1.00 95.06 84 MET A C 1
ATOM 639 O O . MET A 1 84 ? -0.693 -10.152 -1.393 1.00 95.06 84 MET A O 1
ATOM 643 N N . ASN A 1 85 ? 0.605 -9.644 0.371 1.00 94.94 85 ASN A N 1
ATOM 644 C CA . ASN A 1 85 ? 0.836 -11.036 0.767 1.00 94.94 85 ASN A CA 1
ATOM 645 C C . ASN A 1 85 ? -0.449 -11.746 1.226 1.00 94.94 85 ASN A C 1
ATOM 647 O O . ASN A 1 85 ? -0.596 -12.940 0.983 1.00 94.94 85 ASN A O 1
ATOM 651 N N . AS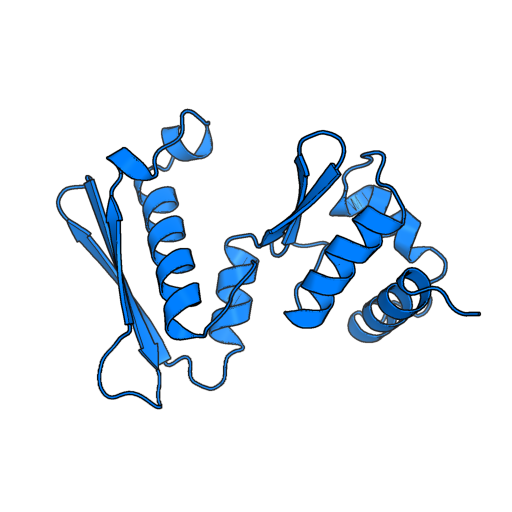P A 1 86 ? -1.394 -11.016 1.824 1.00 94.25 86 ASP A N 1
ATOM 652 C CA . ASP A 1 86 ? -2.708 -11.538 2.216 1.00 94.25 86 ASP A CA 1
ATOM 653 C C . ASP A 1 86 ? -3.648 -11.723 0.998 1.00 94.25 86 ASP A C 1
ATOM 655 O O . ASP A 1 86 ? -4.669 -12.409 1.095 1.00 94.25 86 ASP A O 1
ATOM 659 N N . HIS A 1 87 ? -3.337 -11.134 -0.167 1.00 95.19 87 HIS A N 1
ATOM 660 C CA . HIS A 1 87 ? -4.198 -11.218 -1.346 1.00 95.19 87 HIS A CA 1
ATOM 661 C C . HIS A 1 87 ? -4.101 -12.609 -2.017 1.00 95.19 87 HIS A C 1
ATOM 663 O O . HIS A 1 87 ? -3.030 -12.976 -2.505 1.00 95.19 87 HIS A O 1
ATOM 669 N N . PRO A 1 88 ? -5.211 -13.361 -2.198 1.00 96.38 88 PRO A N 1
ATOM 670 C CA . PRO A 1 88 ? -5.170 -14.753 -2.683 1.00 96.38 88 PRO A CA 1
ATOM 671 C C . PRO A 1 88 ? -4.472 -14.951 -4.038 1.00 96.38 88 PRO A C 1
ATOM 673 O O . PRO A 1 88 ? -3.836 -15.980 -4.291 1.00 96.38 88 PRO A O 1
ATOM 676 N N . GLN A 1 89 ? -4.603 -13.947 -4.910 1.00 97.62 89 GLN A N 1
ATOM 677 C CA . GLN A 1 89 ? -4.026 -13.950 -6.254 1.00 97.62 89 GLN A CA 1
ATOM 678 C C . GLN A 1 89 ? -2.586 -13.438 -6.328 1.00 97.62 89 GLN A C 1
ATOM 680 O O . GLN A 1 89 ? -2.037 -13.481 -7.419 1.00 97.62 89 GLN A O 1
ATOM 685 N N . PHE A 1 90 ? -1.976 -12.929 -5.251 1.00 97.81 90 PHE A N 1
ATOM 686 C CA . PHE A 1 90 ? -0.579 -12.490 -5.314 1.00 97.81 90 PHE A CA 1
ATOM 687 C C . PHE A 1 90 ? 0.339 -13.684 -5.594 1.00 97.81 90 PHE A C 1
ATOM 689 O O . PHE A 1 90 ? 0.202 -14.740 -4.971 1.00 97.81 90 PHE A O 1
ATOM 696 N N . ASP A 1 91 ? 1.241 -13.509 -6.559 1.00 97.75 91 ASP A N 1
ATOM 697 C C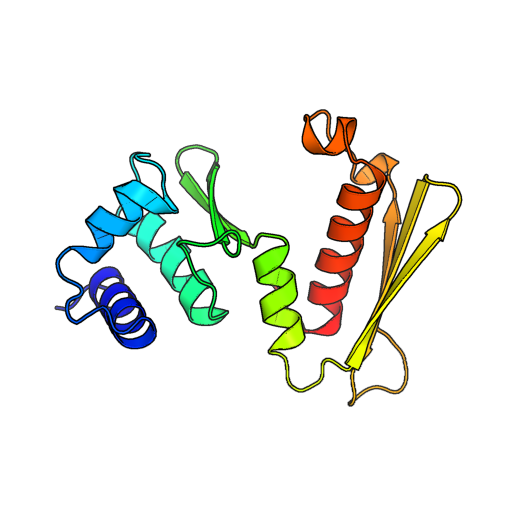A . ASP A 1 91 ? 2.150 -14.555 -7.039 1.00 97.75 91 ASP A CA 1
ATOM 698 C C . ASP A 1 91 ? 3.592 -14.052 -7.165 1.00 97.75 91 ASP A C 1
ATOM 700 O O . ASP A 1 91 ? 4.358 -14.461 -8.031 1.00 97.75 91 ASP A O 1
ATOM 704 N N . GLY A 1 92 ? 3.955 -13.105 -6.305 1.00 97.44 92 GLY A N 1
ATOM 705 C CA . GLY A 1 92 ? 5.292 -12.540 -6.268 1.00 97.44 92 GLY A CA 1
ATOM 706 C C . GLY A 1 92 ? 5.422 -11.188 -6.958 1.00 97.44 92 GLY A C 1
ATOM 707 O O . GLY A 1 92 ? 4.512 -10.644 -7.594 1.00 97.44 92 GLY A O 1
ATOM 708 N N . ILE A 1 93 ? 6.598 -10.610 -6.747 1.00 98.19 93 ILE A N 1
ATOM 709 C CA . ILE A 1 93 ? 6.957 -9.261 -7.153 1.00 98.19 93 ILE A CA 1
ATOM 710 C C . ILE A 1 93 ? 8.438 -9.228 -7.513 1.00 98.19 93 ILE A C 1
ATOM 712 O O . ILE A 1 93 ? 9.272 -9.781 -6.797 1.00 98.19 93 ILE A O 1
ATOM 716 N N . GLU A 1 94 ? 8.765 -8.547 -8.601 1.00 98.19 94 GLU A N 1
ATOM 717 C CA . GLU A 1 94 ? 10.136 -8.353 -9.059 1.00 98.19 94 GLU A CA 1
ATOM 718 C C . GLU A 1 94 ? 10.434 -6.868 -9.228 1.00 98.19 94 GLU A C 1
ATOM 720 O O . GLU A 1 94 ? 9.565 -6.076 -9.602 1.00 98.19 94 GLU A O 1
ATOM 725 N N . PHE A 1 95 ? 11.688 -6.500 -8.973 1.00 97.88 95 PHE A N 1
ATOM 726 C CA . PHE A 1 95 ? 12.169 -5.136 -9.127 1.00 97.88 95 PHE A CA 1
ATOM 727 C C . PHE A 1 95 ? 13.388 -5.101 -10.037 1.00 97.88 95 PHE A C 1
ATOM 729 O O . PHE A 1 95 ? 14.361 -5.821 -9.810 1.00 97.88 95 PHE A O 1
ATOM 736 N N . THR A 1 96 ? 13.368 -4.197 -11.008 1.00 97.62 96 THR A N 1
ATOM 737 C CA . THR A 1 96 ? 14.504 -3.906 -11.884 1.00 97.62 96 THR A CA 1
ATOM 738 C C . THR A 1 96 ? 14.873 -2.438 -11.725 1.00 97.62 96 THR A C 1
ATOM 740 O O . THR A 1 96 ? 14.020 -1.560 -11.847 1.00 97.62 96 THR A O 1
ATOM 743 N N . PHE A 1 97 ? 16.137 -2.158 -11.414 1.00 96.00 97 PHE A N 1
ATOM 744 C CA . PHE A 1 97 ? 16.658 -0.793 -11.356 1.00 96.00 97 PHE A CA 1
ATOM 745 C C . PHE A 1 97 ? 17.391 -0.485 -12.658 1.00 96.00 97 PHE A C 1
ATOM 747 O O . PHE A 1 97 ? 18.286 -1.243 -13.025 1.00 96.00 97 PHE A O 1
ATOM 754 N N . ASN A 1 98 ? 17.049 0.630 -13.310 1.00 90.69 98 ASN A N 1
ATOM 755 C CA . ASN A 1 98 ? 17.791 1.115 -14.476 1.00 90.69 98 ASN A CA 1
ATOM 756 C C . ASN A 1 98 ? 18.548 2.386 -14.096 1.00 90.69 98 ASN A C 1
ATOM 758 O O . ASN A 1 98 ? 17.924 3.398 -13.748 1.00 90.69 98 ASN A O 1
ATOM 762 N N . ASP A 1 99 ? 19.879 2.295 -14.149 1.00 77.12 99 ASP A N 1
ATOM 763 C CA . ASP A 1 99 ? 20.841 3.397 -14.029 1.00 77.12 99 ASP A CA 1
ATOM 764 C C . ASP A 1 99 ? 20.530 4.383 -12.896 1.00 77.12 99 ASP A C 1
ATOM 766 O O . ASP A 1 99 ? 20.562 5.598 -13.074 1.00 77.12 99 ASP A O 1
ATOM 770 N N . ASP A 1 100 ? 20.163 3.839 -11.731 1.00 77.75 100 ASP A N 1
ATOM 771 C CA . ASP A 1 100 ? 19.852 4.541 -10.476 1.00 77.75 100 ASP A CA 1
ATOM 772 C C . ASP A 1 100 ? 18.735 5.601 -10.524 1.00 77.75 100 ASP A C 1
ATOM 774 O O . ASP A 1 100 ? 18.342 6.137 -9.483 1.00 77.75 100 ASP A O 1
ATOM 778 N N . ASN A 1 101 ? 18.164 5.843 -11.701 1.00 91.81 101 ASN A N 1
ATOM 779 C CA . ASN A 1 101 ? 17.198 6.900 -11.973 1.00 91.81 101 ASN A CA 1
ATOM 780 C C . ASN A 1 101 ? 15.766 6.387 -12.087 1.00 91.81 101 ASN A C 1
ATOM 782 O O . ASN A 1 101 ? 14.830 7.183 -12.030 1.00 91.81 101 ASN A O 1
ATOM 786 N N . SER A 1 102 ? 15.572 5.078 -12.236 1.00 96.31 102 SER A N 1
ATOM 787 C CA . SER A 1 102 ? 14.240 4.480 -12.286 1.00 96.31 102 SER A CA 1
ATOM 788 C C . SER A 1 102 ? 14.194 3.116 -11.609 1.00 96.31 102 SER A C 1
ATOM 790 O O . SER A 1 102 ? 15.205 2.418 -11.483 1.00 96.31 102 SER A O 1
ATOM 792 N N . CYS A 1 103 ? 13.000 2.745 -11.160 1.00 97.81 103 CYS A N 1
ATOM 793 C CA . CYS A 1 103 ? 12.705 1.415 -10.652 1.00 97.81 103 CYS A CA 1
ATOM 794 C C . CYS A 1 103 ? 11.421 0.912 -11.302 1.00 97.81 103 CYS A C 1
ATOM 796 O O . CYS A 1 103 ? 10.368 1.537 -11.171 1.00 97.81 103 CYS A O 1
ATOM 798 N N . THR A 1 104 ? 11.520 -0.225 -11.981 1.00 98.12 104 THR A N 1
ATOM 799 C CA . THR A 1 104 ? 10.384 -0.953 -12.535 1.00 98.12 104 THR A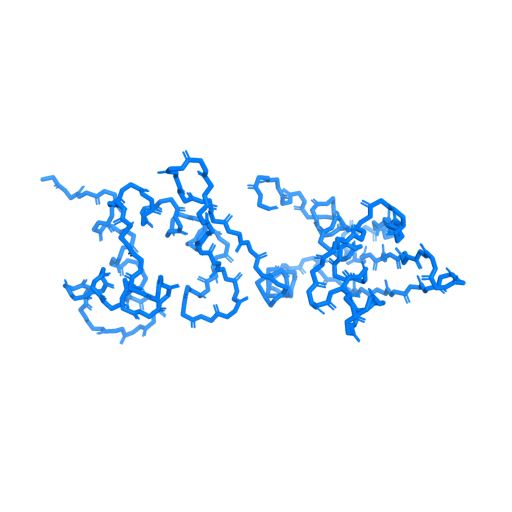 CA 1
ATOM 800 C C . THR A 1 104 ? 9.975 -2.050 -11.566 1.00 98.12 104 THR A C 1
ATOM 802 O O . THR A 1 104 ? 10.806 -2.844 -11.130 1.00 98.12 104 THR A O 1
ATOM 805 N N . CYS A 1 105 ? 8.692 -2.088 -11.229 1.00 98.38 105 CYS A N 1
ATOM 806 C CA . CYS A 1 105 ? 8.064 -3.094 -10.393 1.00 98.38 105 CYS A CA 1
ATOM 807 C C . CYS A 1 105 ? 7.121 -3.950 -11.241 1.00 98.38 105 CYS A C 1
ATOM 809 O O . CYS A 1 105 ? 6.188 -3.418 -11.847 1.00 98.38 105 CYS A O 1
ATOM 811 N N . ASN A 1 106 ? 7.325 -5.265 -11.223 1.00 98.38 106 ASN A N 1
ATOM 812 C CA . ASN A 1 106 ? 6.451 -6.250 -11.852 1.00 98.38 106 ASN A CA 1
ATOM 813 C C . ASN A 1 106 ? 5.737 -7.048 -10.763 1.00 98.38 106 ASN A C 1
ATOM 815 O O . ASN A 1 106 ? 6.398 -7.726 -9.983 1.00 98.38 106 ASN A O 1
ATOM 819 N N . ILE A 1 107 ? 4.409 -6.973 -10.700 1.00 98.50 107 ILE A N 1
ATOM 820 C CA . ILE A 1 107 ? 3.599 -7.810 -9.806 1.00 98.50 107 ILE A CA 1
ATOM 821 C C . ILE A 1 107 ? 2.913 -8.891 -10.627 1.00 98.50 107 ILE A C 1
ATOM 823 O O . ILE A 1 107 ? 2.186 -8.595 -11.583 1.00 98.50 107 ILE A O 1
ATOM 827 N N . TYR A 1 108 ? 3.109 -10.135 -10.207 1.00 98.38 108 TYR A N 1
ATOM 828 C CA . TYR A 1 108 ? 2.504 -11.308 -10.813 1.00 98.38 108 TYR A CA 1
ATOM 829 C C . TYR A 1 108 ? 1.252 -11.702 -10.041 1.00 98.38 108 TYR A C 1
ATOM 831 O O . TYR A 1 108 ? 1.169 -11.575 -8.814 1.00 98.38 108 TYR A O 1
ATOM 839 N N . ARG A 1 109 ? 0.247 -12.153 -10.792 1.00 98.25 109 ARG A N 1
ATOM 840 C CA . ARG A 1 109 ? -0.984 -12.687 -10.230 1.00 98.25 109 ARG A CA 1
ATOM 841 C C . ARG A 1 109 ? -1.307 -14.032 -10.852 1.00 98.25 109 ARG A C 1
ATOM 843 O O . ARG A 1 109 ? -1.210 -14.168 -12.068 1.00 98.25 109 ARG A O 1
ATOM 850 N N . LYS A 1 110 ? -1.783 -14.970 -10.032 1.00 98.06 110 LYS A N 1
ATOM 851 C CA . LYS A 1 110 ? -2.117 -16.342 -10.461 1.00 98.06 110 LYS A CA 1
ATOM 852 C C . LYS A 1 110 ? -3.230 -16.380 -11.513 1.00 98.06 110 LYS A C 1
ATOM 854 O O . LYS A 1 110 ? -3.293 -17.299 -12.319 1.00 98.06 110 LYS A O 1
ATOM 859 N N . ASP A 1 111 ? -4.105 -15.375 -11.517 1.00 97.44 111 ASP A N 1
ATOM 860 C CA . ASP A 1 111 ? -5.239 -15.248 -12.434 1.00 97.44 111 ASP A CA 1
ATOM 861 C C . ASP A 1 111 ? -4.920 -14.490 -13.737 1.00 97.44 111 ASP A C 1
ATOM 863 O O . ASP A 1 111 ? -5.833 -14.165 -14.498 1.00 97.44 111 ASP A O 1
ATOM 867 N N . ARG A 1 112 ? -3.646 -14.175 -14.015 1.00 96.25 112 ARG A N 1
ATOM 868 C CA . ARG A 1 112 ? -3.227 -13.416 -15.207 1.00 96.25 112 ARG A CA 1
ATOM 869 C C . ARG A 1 112 ? -2.020 -14.060 -15.883 1.00 96.25 112 ARG A C 1
ATOM 871 O O . ARG A 1 112 ? -1.145 -14.608 -15.231 1.00 96.25 112 ARG A O 1
ATOM 878 N N . THR A 1 113 ? -1.929 -13.928 -17.207 1.00 97.06 113 THR A N 1
ATOM 879 C CA . THR A 1 113 ? -0.773 -14.423 -17.985 1.00 97.06 113 THR A CA 1
ATOM 880 C C . THR A 1 113 ? 0.355 -13.402 -18.122 1.00 97.06 113 THR A C 1
ATOM 882 O O . THR A 1 113 ? 1.435 -13.734 -18.604 1.00 97.06 113 THR A O 1
ATOM 885 N N . ARG A 1 114 ? 0.109 -12.145 -17.740 1.00 97.25 114 ARG A N 1
ATOM 886 C CA . ARG A 1 114 ? 1.077 -11.048 -17.808 1.00 97.25 114 ARG A CA 1
ATOM 887 C C . ARG A 1 114 ? 1.113 -10.308 -16.471 1.00 97.25 114 ARG A C 1
ATOM 889 O O . ARG A 1 114 ? 0.045 -10.120 -15.874 1.00 97.25 114 ARG A O 1
ATOM 896 N N . PRO A 1 115 ? 2.297 -9.870 -16.013 1.00 97.88 115 PRO A N 1
ATOM 897 C CA . PRO A 1 115 ? 2.398 -9.065 -14.809 1.00 97.88 115 PRO A CA 1
ATOM 898 C C . PRO A 1 115 ? 1.770 -7.688 -15.019 1.00 97.88 115 PRO A C 1
ATOM 900 O O . PRO A 1 115 ? 1.640 -7.190 -16.139 1.00 97.88 115 PRO A O 1
ATOM 903 N N . THR A 1 116 ? 1.409 -7.053 -13.909 1.00 98.25 116 THR A N 1
ATOM 904 C CA . THR A 1 116 ? 1.230 -5.599 -13.890 1.00 98.25 116 THR A CA 1
ATOM 905 C C . THR A 1 116 ? 2.608 -4.973 -13.745 1.00 98.25 116 THR A C 1
ATOM 907 O O . THR A 1 116 ? 3.357 -5.363 -12.851 1.00 98.25 116 THR A O 1
ATOM 910 N N . THR A 1 117 ? 2.940 -4.025 -14.615 1.00 98.25 117 THR A N 1
ATOM 911 C CA . THR A 1 117 ? 4.261 -3.391 -14.657 1.00 98.25 117 THR A CA 1
ATOM 912 C C . THR A 1 117 ? 4.112 -1.891 -14.474 1.00 98.25 117 THR A C 1
ATOM 914 O O . THR A 1 117 ? 3.344 -1.254 -15.193 1.00 98.25 117 THR A O 1
ATOM 917 N N . VAL A 1 118 ? 4.860 -1.325 -13.528 1.00 97.75 118 VAL A N 1
ATOM 918 C CA . VAL A 1 118 ? 4.931 0.124 -13.297 1.00 97.75 118 VAL A CA 1
ATOM 919 C C . VAL A 1 118 ? 6.381 0.537 -13.140 1.00 97.75 118 VAL A C 1
ATOM 921 O O . VAL A 1 118 ? 7.130 -0.111 -12.412 1.00 97.75 118 VAL A O 1
ATOM 924 N N . THR A 1 119 ? 6.757 1.635 -13.785 1.00 97.69 119 THR A N 1
ATOM 925 C CA . THR A 1 119 ? 8.070 2.259 -13.628 1.00 97.69 119 THR A CA 1
ATOM 926 C C . THR A 1 119 ? 7.904 3.616 -12.970 1.00 97.69 119 THR A C 1
ATOM 928 O O . THR A 1 119 ? 7.146 4.445 -13.459 1.00 97.69 119 THR A O 1
ATOM 931 N N . GLU A 1 120 ? 8.640 3.837 -11.887 1.00 97.50 120 GLU A N 1
ATOM 932 C CA . GLU A 1 120 ? 8.740 5.133 -11.219 1.00 97.50 120 GLU A CA 1
ATOM 933 C C . GLU A 1 120 ? 10.124 5.734 -11.448 1.00 97.50 120 GLU A C 1
ATOM 935 O O . GLU A 1 120 ? 11.135 5.020 -11.455 1.00 97.50 120 GLU A O 1
ATOM 940 N N . TYR A 1 121 ? 10.169 7.057 -11.578 1.00 96.50 121 TYR A N 1
ATOM 941 C CA . TYR A 1 121 ? 11.389 7.803 -11.856 1.00 96.50 121 TYR A CA 1
ATOM 942 C C . TYR A 1 121 ? 11.812 8.650 -10.653 1.00 96.50 121 TYR A C 1
ATOM 944 O O . TYR A 1 121 ? 11.001 9.281 -9.971 1.00 96.50 121 TYR A O 1
ATOM 952 N N . MET A 1 122 ? 13.116 8.665 -10.374 1.00 94.75 122 MET A N 1
ATOM 953 C CA . MET A 1 122 ? 13.701 9.366 -9.229 1.00 94.75 122 MET A CA 1
ATOM 954 C C . MET A 1 122 ? 13.402 10.869 -9.265 1.00 94.75 122 MET A C 1
ATOM 956 O O . MET A 1 122 ? 13.103 11.457 -8.228 1.00 94.75 122 MET A O 1
ATOM 960 N N . ASN A 1 123 ? 13.465 11.484 -10.447 1.00 94.19 123 ASN A N 1
ATOM 961 C CA . ASN A 1 123 ? 13.207 12.912 -10.654 1.00 94.19 123 ASN A CA 1
ATOM 962 C C . ASN A 1 123 ? 11.768 13.331 -10.299 1.00 94.19 123 ASN A C 1
ATOM 964 O O . ASN A 1 123 ? 11.567 14.463 -9.870 1.00 94.19 123 ASN A O 1
ATOM 968 N N . GLU A 1 124 ? 10.791 12.434 -10.438 1.00 94.06 124 GLU A N 1
ATOM 969 C CA . GLU A 1 124 ? 9.380 12.694 -10.124 1.00 94.06 124 GLU A CA 1
ATOM 970 C C . GLU A 1 124 ? 9.034 12.349 -8.671 1.00 94.06 124 GLU A C 1
ATOM 972 O O . GLU A 1 124 ? 8.242 13.031 -8.018 1.00 94.06 124 GLU A O 1
ATOM 977 N N . CYS A 1 125 ? 9.642 11.288 -8.139 1.00 93.38 125 CYS A N 1
ATOM 978 C CA . CYS A 1 125 ? 9.311 10.766 -6.817 1.00 93.38 125 CYS A CA 1
ATOM 979 C C . CYS A 1 125 ? 10.099 11.396 -5.664 1.00 93.38 125 CYS A C 1
ATOM 981 O O . CYS A 1 125 ? 9.616 11.397 -4.522 1.00 93.38 125 CYS A O 1
ATOM 983 N N . SER A 1 126 ? 11.330 11.844 -5.925 1.00 92.12 126 SER A N 1
ATOM 984 C CA . SER A 1 126 ? 12.262 12.256 -4.877 1.00 92.12 126 SER A CA 1
ATOM 985 C C . SER A 1 126 ? 11.744 13.459 -4.096 1.00 92.12 126 SER A C 1
ATOM 987 O O . SER A 1 126 ? 11.140 14.388 -4.629 1.00 92.12 126 SER A O 1
ATOM 989 N N . ARG A 1 127 ? 11.992 13.445 -2.786 1.00 91.75 127 ARG A N 1
ATOM 990 C CA . ARG A 1 127 ? 11.609 14.524 -1.872 1.00 91.75 127 ARG A CA 1
ATOM 991 C C . ARG A 1 127 ? 12.810 14.941 -1.048 1.00 91.75 127 ARG A C 1
ATOM 993 O O . ARG A 1 127 ? 13.600 14.099 -0.629 1.00 91.75 127 ARG A O 1
ATOM 1000 N N . ASN A 1 128 ? 12.894 16.223 -0.703 1.00 93.88 128 ASN A N 1
ATOM 1001 C CA . ASN A 1 128 ? 13.955 16.754 0.157 1.00 93.88 128 ASN A CA 1
ATOM 1002 C C . ASN A 1 128 ? 13.733 16.391 1.642 1.00 93.88 128 ASN A C 1
ATOM 1004 O O . ASN A 1 128 ? 13.523 17.252 2.491 1.00 93.88 128 ASN A O 1
ATOM 1008 N N . THR A 1 129 ? 13.749 15.098 1.962 1.00 93.12 129 THR A N 1
ATOM 1009 C CA . THR A 1 129 ? 13.543 14.564 3.318 1.00 93.12 129 THR A CA 1
ATOM 1010 C C . THR A 1 129 ? 14.636 13.557 3.668 1.00 93.12 129 THR A C 1
ATOM 1012 O O . THR A 1 129 ? 15.251 12.958 2.785 1.00 93.12 129 THR A O 1
ATOM 1015 N N . GLN A 1 130 ? 14.888 13.348 4.961 1.00 93.56 130 GLN A N 1
ATOM 1016 C CA . GLN A 1 130 ? 16.002 12.514 5.425 1.00 93.56 130 GLN A CA 1
ATOM 1017 C C . GLN A 1 130 ? 15.987 11.054 4.916 1.00 93.56 130 GLN A C 1
ATOM 1019 O O . GLN A 1 130 ? 17.056 10.544 4.560 1.00 93.56 130 GLN A O 1
ATOM 1024 N N . PRO A 1 131 ? 14.833 10.364 4.806 1.00 92.19 131 PRO A N 1
ATOM 1025 C CA . PRO A 1 131 ? 14.800 9.008 4.251 1.00 92.19 131 PRO A CA 1
ATOM 1026 C C . PRO A 1 131 ? 15.261 8.945 2.790 1.00 92.19 131 PRO A C 1
ATOM 1028 O O . PRO A 1 131 ? 16.008 8.046 2.417 1.00 92.19 131 PRO A O 1
ATOM 1031 N N . TRP A 1 132 ? 14.876 9.934 1.977 1.00 94.06 132 TRP A N 1
ATOM 1032 C CA . TRP A 1 132 ? 15.295 10.028 0.577 1.00 94.06 132 TRP A CA 1
ATOM 1033 C C . TRP A 1 132 ? 16.777 10.386 0.432 1.00 94.06 132 TRP A C 1
ATOM 1035 O O . TRP A 1 132 ? 17.417 9.908 -0.495 1.00 94.06 132 TRP A O 1
ATOM 1045 N N . LYS A 1 133 ? 17.346 11.158 1.368 1.00 93.44 133 LYS A N 1
ATOM 1046 C CA . LYS A 1 133 ? 18.788 11.468 1.388 1.00 93.44 133 LYS A CA 1
ATOM 1047 C C . LYS A 1 133 ? 19.650 10.255 1.739 1.00 93.44 133 LYS A C 1
ATOM 1049 O O . LYS A 1 133 ? 20.698 10.057 1.143 1.00 93.44 133 LYS A O 1
ATOM 1054 N N . SER A 1 134 ? 19.216 9.457 2.714 1.00 95.12 134 SER A N 1
ATOM 1055 C CA . SER A 1 134 ? 19.990 8.313 3.218 1.00 95.12 134 SER A CA 1
ATOM 1056 C C . SER A 1 134 ? 19.791 7.028 2.407 1.00 95.12 134 SER A C 1
ATOM 1058 O O . SER A 1 134 ? 20.728 6.251 2.260 1.00 95.12 134 SER A O 1
ATOM 1060 N N . HIS A 1 135 ? 18.587 6.788 1.878 1.00 94.81 135 HIS A N 1
ATOM 1061 C CA . HIS A 1 135 ? 18.234 5.538 1.196 1.00 94.81 135 HIS A CA 1
ATOM 1062 C C . HIS A 1 135 ? 17.393 5.779 -0.079 1.00 94.81 135 HIS A C 1
ATOM 1064 O O . HIS A 1 135 ? 16.293 5.226 -0.203 1.00 94.81 135 HIS A O 1
ATOM 1070 N N . PRO A 1 136 ? 17.880 6.569 -1.058 1.00 94.50 136 PRO A N 1
ATOM 1071 C CA . PRO A 1 136 ? 17.096 6.998 -2.224 1.00 94.50 136 PRO A CA 1
ATOM 1072 C C . PRO A 1 136 ? 16.557 5.829 -3.060 1.00 94.50 136 PRO A C 1
ATOM 1074 O O . PRO A 1 136 ? 15.364 5.780 -3.353 1.00 94.50 136 PRO A O 1
ATOM 1077 N N . LYS A 1 137 ? 17.393 4.828 -3.377 1.00 94.75 137 LYS A N 1
ATOM 1078 C CA . LYS A 1 137 ? 16.974 3.653 -4.171 1.00 94.75 137 LYS A CA 1
ATOM 1079 C C . LYS A 1 137 ? 15.884 2.837 -3.473 1.00 94.75 137 LYS A C 1
ATOM 1081 O O . LYS A 1 137 ? 14.939 2.376 -4.106 1.00 94.75 137 LYS A O 1
ATOM 1086 N N . ARG A 1 138 ? 15.986 2.691 -2.146 1.00 95.44 138 ARG A N 1
ATOM 1087 C CA . ARG A 1 138 ? 14.983 1.988 -1.335 1.00 95.44 138 ARG A CA 1
ATOM 1088 C C . ARG A 1 138 ? 13.649 2.737 -1.362 1.00 95.44 138 ARG A C 1
ATOM 1090 O O . ARG A 1 138 ? 12.610 2.110 -1.538 1.00 95.44 138 ARG A O 1
ATOM 1097 N N . MET A 1 139 ? 13.684 4.062 -1.223 1.00 95.75 139 MET A N 1
ATOM 1098 C CA . MET A 1 139 ? 12.487 4.900 -1.295 1.00 95.75 139 MET A CA 1
ATOM 1099 C C . MET A 1 139 ? 11.823 4.843 -2.674 1.00 95.75 139 MET A C 1
ATOM 1101 O O . MET A 1 139 ? 10.604 4.689 -2.744 1.00 95.75 139 MET A O 1
ATOM 1105 N N . LEU A 1 140 ? 12.612 4.882 -3.752 1.00 96.62 140 LEU A N 1
ATOM 1106 C CA . LEU A 1 140 ? 12.102 4.737 -5.116 1.00 96.62 140 LEU A CA 1
ATOM 1107 C C . LEU A 1 140 ? 11.436 3.372 -5.332 1.00 96.62 140 LEU A C 1
ATOM 1109 O O . LEU A 1 140 ? 10.311 3.311 -5.822 1.00 96.62 140 LEU A O 1
ATOM 1113 N N . ARG A 1 141 ? 12.067 2.284 -4.870 1.00 96.81 141 ARG A N 1
ATOM 1114 C CA . ARG A 1 141 ? 11.476 0.937 -4.910 1.00 96.81 141 ARG A CA 1
ATOM 1115 C C . ARG A 1 141 ? 10.121 0.880 -4.212 1.00 96.81 141 ARG A C 1
ATOM 1117 O O . ARG A 1 141 ? 9.190 0.277 -4.733 1.00 96.81 141 ARG A O 1
ATOM 1124 N N . HIS A 1 142 ? 9.989 1.514 -3.046 1.00 96.44 142 HIS A N 1
ATOM 1125 C CA . HIS A 1 142 ? 8.708 1.562 -2.339 1.00 96.44 142 HIS A CA 1
ATOM 1126 C C . HIS A 1 142 ? 7.637 2.309 -3.137 1.00 96.44 142 HIS A C 1
ATOM 1128 O O . HIS A 1 142 ? 6.485 1.892 -3.125 1.00 96.44 142 HIS A O 1
ATOM 1134 N N . LYS A 1 143 ? 7.995 3.381 -3.855 1.00 95.81 143 LYS A N 1
ATOM 1135 C CA . LYS A 1 143 ? 7.050 4.081 -4.737 1.00 95.81 143 LYS A CA 1
ATOM 1136 C C . LYS A 1 143 ? 6.591 3.204 -5.895 1.00 95.81 143 LYS A C 1
ATOM 1138 O O . LYS A 1 143 ? 5.382 3.066 -6.072 1.00 95.81 143 LYS A O 1
ATOM 1143 N N . ALA A 1 144 ? 7.523 2.541 -6.578 1.00 97.12 144 ALA A N 1
ATOM 1144 C CA . ALA A 1 144 ? 7.199 1.618 -7.665 1.00 97.12 144 ALA A CA 1
ATOM 1145 C C . ALA A 1 144 ? 6.300 0.470 -7.183 1.00 97.12 144 ALA A C 1
ATOM 1147 O O . ALA A 1 144 ? 5.285 0.173 -7.809 1.00 97.12 144 ALA A O 1
ATOM 1148 N N . MET A 1 145 ? 6.622 -0.115 -6.024 1.00 97.62 145 MET A N 1
ATOM 1149 C CA . MET A 1 145 ? 5.819 -1.162 -5.389 1.00 97.62 145 MET A CA 1
ATOM 1150 C C . MET A 1 145 ? 4.384 -0.705 -5.118 1.00 97.62 145 MET A C 1
ATOM 1152 O O . MET A 1 145 ? 3.445 -1.393 -5.501 1.00 97.62 145 MET A O 1
ATOM 1156 N N . ILE A 1 146 ? 4.210 0.453 -4.474 1.00 95.81 146 ILE A N 1
ATOM 1157 C CA . ILE A 1 146 ? 2.889 0.967 -4.087 1.00 95.81 146 ILE A CA 1
ATOM 1158 C C . ILE A 1 146 ? 2.024 1.221 -5.324 1.00 95.81 146 ILE A C 1
ATOM 1160 O O . ILE A 1 146 ? 0.877 0.783 -5.372 1.00 95.81 146 ILE A O 1
ATOM 1164 N N . GLN A 1 147 ? 2.567 1.889 -6.342 1.00 96.19 147 GLN A N 1
ATOM 1165 C CA . GLN A 1 147 ? 1.805 2.201 -7.553 1.00 96.19 147 GLN A CA 1
ATOM 1166 C C . GLN A 1 147 ? 1.464 0.942 -8.349 1.00 96.19 147 GLN A C 1
ATOM 1168 O O . GLN A 1 147 ? 0.329 0.779 -8.798 1.00 96.19 147 GLN A O 1
ATOM 1173 N N . CYS A 1 148 ? 2.403 -0.001 -8.444 1.00 97.19 148 CYS A N 1
ATOM 1174 C CA . CYS A 1 148 ? 2.138 -1.288 -9.068 1.00 97.19 148 CYS A CA 1
ATOM 1175 C C . CYS A 1 148 ? 1.059 -2.072 -8.309 1.00 97.19 148 CYS A C 1
ATOM 1177 O O . CYS A 1 148 ? 0.132 -2.580 -8.933 1.00 97.19 148 CYS A O 1
ATOM 1179 N N . ALA A 1 149 ? 1.109 -2.108 -6.973 1.00 96.62 149 ALA A N 1
ATOM 1180 C CA . ALA A 1 149 ? 0.125 -2.805 -6.142 1.00 96.62 149 ALA A CA 1
ATOM 1181 C C . ALA A 1 149 ? -1.289 -2.231 -6.310 1.00 96.62 149 ALA A C 1
ATOM 1183 O O . ALA A 1 149 ? -2.252 -2.990 -6.447 1.00 96.62 149 ALA A O 1
ATOM 1184 N N . ARG A 1 150 ? -1.412 -0.898 -6.364 1.00 94.75 150 ARG A N 1
ATOM 1185 C CA . ARG A 1 150 ? -2.685 -0.208 -6.626 1.00 94.75 150 ARG A CA 1
ATOM 1186 C C . ARG A 1 150 ? -3.326 -0.673 -7.929 1.00 94.75 150 ARG A C 1
ATOM 1188 O O . ARG A 1 150 ? -4.505 -1.016 -7.936 1.00 94.75 150 ARG A O 1
ATOM 1195 N N . LEU A 1 151 ? -2.549 -0.741 -9.010 1.00 95.88 151 LEU A N 1
ATOM 1196 C CA . LEU A 1 151 ? -3.041 -1.185 -10.317 1.00 95.88 151 LEU A CA 1
ATOM 1197 C C . LEU A 1 151 ? -3.264 -2.701 -10.378 1.00 95.88 151 LEU A C 1
ATOM 1199 O O . LEU A 1 151 ? -4.245 -3.168 -10.957 1.00 95.88 151 LEU A O 1
ATOM 1203 N N . ALA A 1 152 ? -2.373 -3.480 -9.765 1.00 96.44 152 ALA A N 1
ATOM 1204 C CA . ALA A 1 152 ? -2.429 -4.932 -9.804 1.00 96.44 152 ALA A CA 1
ATOM 1205 C C . ALA A 1 152 ? -3.688 -5.452 -9.110 1.00 96.44 152 ALA A C 1
ATOM 1207 O O . ALA A 1 152 ? -4.326 -6.362 -9.638 1.00 96.44 152 ALA A O 1
ATOM 1208 N N . PHE A 1 153 ? -4.068 -4.865 -7.972 1.00 94.44 153 PHE A N 1
ATOM 1209 C CA . PHE A 1 153 ? -5.139 -5.358 -7.101 1.00 94.44 153 PHE A CA 1
ATOM 1210 C C . PHE A 1 153 ? -6.363 -4.445 -6.998 1.00 94.44 153 PHE A C 1
ATOM 1212 O O . PHE A 1 153 ? -7.353 -4.836 -6.389 1.00 94.44 153 PHE A O 1
ATOM 1219 N N . GLY A 1 154 ? -6.332 -3.261 -7.614 1.00 90.38 154 GLY A N 1
ATOM 1220 C CA . GLY A 1 154 ? -7.444 -2.312 -7.547 1.00 90.38 154 GLY A CA 1
ATOM 1221 C C . GLY A 1 154 ? -7.570 -1.628 -6.185 1.00 90.38 154 GLY A C 1
ATOM 1222 O O . GLY A 1 154 ? -8.668 -1.238 -5.795 1.00 90.38 154 GLY A O 1
ATOM 1223 N N . PHE A 1 155 ? -6.467 -1.481 -5.446 1.00 87.00 155 PHE A N 1
ATOM 1224 C CA . PHE A 1 155 ? -6.452 -0.723 -4.196 1.00 87.00 155 PHE A CA 1
ATOM 1225 C C . PHE A 1 155 ? -6.562 0.775 -4.508 1.00 87.00 155 PHE A C 1
ATOM 1227 O O . PHE A 1 155 ? -5.565 1.468 -4.694 1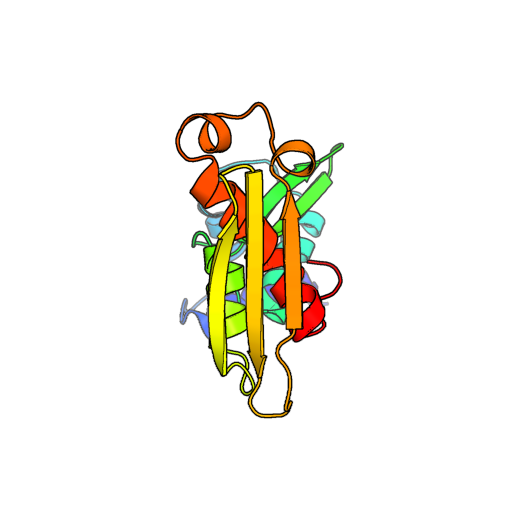.00 87.00 155 PHE A O 1
ATOM 1234 N N . THR A 1 156 ? -7.788 1.277 -4.636 1.00 75.12 156 THR A N 1
ATOM 1235 C CA . THR A 1 156 ? -8.068 2.698 -4.874 1.00 75.12 156 THR A CA 1
ATOM 1236 C C . THR A 1 156 ? -8.327 3.428 -3.560 1.00 75.12 156 THR A C 1
ATOM 1238 O O . THR A 1 156 ? -9.050 2.916 -2.710 1.00 75.12 156 THR A O 1
ATOM 1241 N N . GLY A 1 157 ? -7.811 4.651 -3.419 1.00 70.50 157 GLY A N 1
ATOM 1242 C CA . GLY A 1 157 ? -8.114 5.528 -2.277 1.00 70.50 157 GLY A CA 1
ATOM 1243 C C . GLY A 1 157 ? -7.191 5.392 -1.060 1.00 70.50 157 GLY A C 1
ATOM 1244 O O . GLY A 1 157 ? -7.363 6.151 -0.110 1.00 70.50 157 GLY A O 1
ATOM 1245 N N . ILE A 1 158 ? -6.196 4.497 -1.107 1.00 72.38 158 ILE A N 1
ATOM 1246 C CA . ILE A 1 158 ? -5.123 4.341 -0.105 1.00 72.38 158 ILE A CA 1
ATOM 1247 C C . ILE A 1 158 ? -3.758 4.379 -0.761 1.00 72.38 158 ILE A C 1
ATOM 1249 O O . ILE A 1 158 ? -3.621 3.858 -1.888 1.00 72.38 158 ILE A O 1
#

Solvent-accessible surface area (backbone atoms only — not comparable to full-atom values): 9037 Å² total; per-residue (Å²): 134,87,49,73,51,59,55,49,40,42,54,52,21,62,76,68,69,56,87,57,41,88,59,45,68,60,52,41,32,60,55,48,48,65,64,50,95,70,53,72,66,42,52,35,55,38,46,52,54,25,62,75,63,70,42,49,55,84,46,72,18,35,41,74,40,82,48,96,96,45,56,44,68,42,72,28,73,57,25,52,51,48,49,46,72,72,34,90,46,56,59,57,74,49,79,48,72,51,89,89,44,32,25,37,18,37,40,33,36,76,88,49,97,63,60,38,75,30,74,36,44,43,90,79,69,65,55,102,44,72,65,43,74,76,38,42,70,62,51,44,44,52,51,11,45,52,56,24,48,27,69,65,71,64,52,74,97,109

Nearest PDB structures (foldseek):
  7ujl-assembly1_A  TM=7.661E-01  e=3.108E-17  Lambdavirus lambda
  6azi-assembly1_A  TM=3.007E-01  e=3.390E-01  Enterobacter cloacae subsp. cloacae ATCC 13047
  1yr2-assembly1_A  TM=4.054E-01  e=3.396E+00  Novosphingobium capsulatum
  6muq-assembly1_A  TM=2.975E-01  e=1.881E+00  Yersinia enterocolitica subsp. palearctica Y11
  7aor-assembly1_ac  TM=3.368E-01  e=4.563E+00  Trypanosoma cruzi strain CL Brener

pLDDT: mean 88.29, std 8.84, range [47.53, 98.5]

Radius of gyration: 17.76 Å; Cα contacts (8 Å, |Δi|>4): 223; chains: 1; bounding box: 48×37×45 Å

Mean predicted aligned error: 5.8 Å

Foldseek 3Di:
DQDLLNVLLVVVCVVVVVVDSPCVVVVCCVALVVVDDADSVLSSQQSVVCVVQVHDSNDQQWHFPDDPNGTDIDGGLVVLVSSLVPDPFWDDKDWDDDPVFKIKIWTGGPPDPGTQIDMDGLVVQADPDDCCVVPVSVSRNSVNSVVSSCVRPVPPPD

Sequence (158 aa):
MTTALQTLTNKLAERFEMGSSENLPQTLMATAFRGQNVSPDQMTALLVVANQHGLNPWTNEIYAFPNNGGIVPIVGVDGWSRIMNDHPQFDGIEFTFNDDNSCTCNIYRKDRTRPTTVTEYMNECSRNTQPWKSHPKRMLRHKAMIQCARLAFGFTGI

InterPro domains:
  IPR010183 Bacteriophage lambda, Recombination protein bet [TIGR01913] (22-154)
  IPR018330 RecT family [PF03837] (36-154)